Protein AF-A0A7V6P257-F1 (afdb_monomer)

Solvent-accessible surface area (backbone atoms only — not comparable to full-atom values): 3584 Å² total; per-residue (Å²): 115,71,70,58,53,53,51,50,48,31,42,41,69,64,74,44,90,84,87,61,97,47,64,70,57,48,54,48,48,56,49,39,26,50,53,29,70,76,41,86,44,72,68,44,48,50,53,44,53,52,52,54,51,53,54,52,58,66,69,75,107

Foldseek 3Di:
DVVVLVVLLCLLCVVDDDDDPDPVLVVLSVVSVVQCVVPVDPVSSVVSSVVNVVVVVVVVD

Structure (mmCIF, N/CA/C/O backbone):
data_AF-A0A7V6P257-F1
#
_entry.id   AF-A0A7V6P257-F1
#
loop_
_atom_site.group_PDB
_atom_site.id
_atom_site.type_symbol
_atom_site.label_atom_id
_atom_site.label_alt_id
_atom_site.label_comp_id
_atom_site.label_asym_id
_atom_site.label_entity_id
_atom_site.label_seq_id
_atom_site.pdbx_PDB_ins_code
_atom_site.Cartn_x
_atom_site.Cartn_y
_atom_site.Cartn_z
_atom_site.occupancy
_atom_site.B_iso_or_equiv
_atom_site.auth_seq_id
_atom_site.auth_comp_id
_atom_site.auth_asym_id
_atom_site.auth_atom_id
_atom_site.pdbx_PDB_model_num
ATOM 1 N N . MET A 1 1 ? 14.372 4.433 6.780 1.00 56.81 1 MET A N 1
ATOM 2 C CA . MET A 1 1 ? 13.161 3.589 6.616 1.00 56.81 1 MET A CA 1
ATOM 3 C C . MET A 1 1 ? 11.854 4.358 6.842 1.00 56.81 1 MET A C 1
ATOM 5 O O . MET A 1 1 ? 11.011 4.283 5.963 1.00 56.81 1 MET A O 1
ATOM 9 N N . LYS A 1 2 ? 11.693 5.161 7.913 1.00 67.81 2 LYS A N 1
ATOM 10 C CA . LYS A 1 2 ? 10.435 5.899 8.206 1.00 67.81 2 LYS A CA 1
ATOM 11 C C . LYS A 1 2 ? 9.960 6.889 7.126 1.00 67.81 2 LYS A C 1
ATOM 13 O O . LYS A 1 2 ? 8.766 7.046 6.911 1.00 67.81 2 LYS A O 1
ATOM 18 N N . GLU A 1 3 ? 10.876 7.552 6.428 1.00 77.50 3 GLU A N 1
ATOM 19 C CA . GLU A 1 3 ? 10.522 8.605 5.462 1.00 77.50 3 GLU A CA 1
ATOM 20 C C . GLU A 1 3 ? 9.875 8.061 4.174 1.00 77.50 3 GLU A C 1
ATOM 22 O O . GLU A 1 3 ? 9.018 8.704 3.569 1.00 77.50 3 GLU A O 1
ATOM 27 N N . LEU A 1 4 ? 10.256 6.845 3.775 1.00 80.12 4 LEU A N 1
ATOM 28 C CA . LEU A 1 4 ? 9.711 6.169 2.600 1.00 80.12 4 LEU A CA 1
ATOM 29 C C . LEU A 1 4 ? 8.288 5.655 2.862 1.00 80.12 4 LEU A C 1
ATOM 31 O O . LEU A 1 4 ? 7.412 5.810 2.016 1.00 80.12 4 LEU A O 1
ATOM 35 N N . GLU A 1 5 ? 8.042 5.119 4.060 1.00 84.75 5 GLU A N 1
ATOM 36 C CA . GLU A 1 5 ? 6.704 4.700 4.496 1.00 84.75 5 GLU A CA 1
ATOM 37 C C . GLU A 1 5 ? 5.729 5.879 4.527 1.00 84.75 5 GLU A C 1
ATOM 39 O O . GLU A 1 5 ? 4.629 5.771 3.994 1.00 84.75 5 GLU A O 1
ATOM 44 N N . LEU A 1 6 ? 6.168 7.033 5.036 1.00 90.12 6 LEU A N 1
ATOM 45 C CA . LEU A 1 6 ? 5.396 8.280 5.023 1.00 90.12 6 LEU A CA 1
ATOM 46 C C . LEU A 1 6 ? 5.038 8.746 3.605 1.00 90.12 6 LEU A C 1
ATOM 48 O O . LEU A 1 6 ? 3.931 9.232 3.368 1.00 90.12 6 LEU A O 1
ATOM 52 N N . LYS A 1 7 ? 5.958 8.601 2.643 1.00 90.25 7 LYS A N 1
ATOM 53 C CA . LYS A 1 7 ? 5.669 8.899 1.232 1.00 90.25 7 LYS A CA 1
ATOM 54 C C . LYS A 1 7 ? 4.615 7.939 0.686 1.00 90.25 7 LYS A C 1
ATOM 56 O O . LYS A 1 7 ? 3.642 8.396 0.095 1.00 90.25 7 LYS A O 1
ATOM 61 N N . PHE A 1 8 ? 4.759 6.638 0.922 1.00 91.44 8 PHE A N 1
ATOM 62 C CA . PHE A 1 8 ? 3.792 5.634 0.469 1.00 91.44 8 PHE A CA 1
ATOM 63 C C . PHE A 1 8 ? 2.409 5.825 1.074 1.00 91.44 8 PHE A C 1
ATOM 65 O O . PHE A 1 8 ? 1.417 5.749 0.354 1.00 91.44 8 PHE A O 1
ATOM 72 N N . GLU A 1 9 ? 2.339 6.145 2.360 1.00 94.88 9 GLU A N 1
ATOM 73 C CA . GLU A 1 9 ? 1.086 6.451 3.034 1.00 94.88 9 GLU A CA 1
ATOM 74 C C . GLU A 1 9 ? 0.378 7.639 2.372 1.00 94.88 9 GLU A C 1
ATOM 76 O O . GLU A 1 9 ? -0.800 7.540 2.028 1.00 94.88 9 GLU A O 1
ATOM 81 N N . LYS A 1 10 ? 1.102 8.734 2.104 1.00 94.81 10 LYS A N 1
ATOM 82 C CA . LYS A 1 10 ? 0.547 9.895 1.390 1.00 94.81 10 LYS A CA 1
ATOM 83 C C . LYS A 1 10 ? 0.051 9.530 -0.010 1.00 94.81 10 LYS A C 1
ATOM 85 O O . LYS A 1 10 ? -0.980 10.047 -0.436 1.00 94.81 10 LYS A O 1
ATOM 90 N N . LEU A 1 11 ? 0.737 8.630 -0.717 1.00 94.69 11 LEU A N 1
ATOM 91 C CA . LEU A 1 11 ? 0.292 8.145 -2.028 1.00 94.69 11 LEU A CA 1
ATOM 92 C C . LEU A 1 11 ? -0.985 7.312 -1.937 1.00 94.69 11 LEU A C 1
ATOM 94 O O . LEU A 1 11 ? -1.923 7.568 -2.690 1.00 94.69 11 LEU A O 1
ATOM 98 N N . ILE A 1 12 ? -1.055 6.361 -1.003 1.00 95.50 12 ILE A N 1
ATOM 99 C CA . ILE A 1 12 ? -2.235 5.508 -0.787 1.00 95.50 12 ILE A CA 1
ATOM 100 C C . ILE A 1 12 ? -3.444 6.361 -0.382 1.00 95.50 12 ILE A C 1
ATOM 102 O O . ILE A 1 12 ? -4.545 6.165 -0.895 1.00 95.50 12 ILE A O 1
ATOM 106 N N . LYS A 1 13 ? -3.229 7.378 0.460 1.00 95.31 13 LYS A N 1
ATOM 107 C CA . LYS A 1 13 ? -4.255 8.340 0.888 1.00 95.31 13 LYS A CA 1
ATOM 108 C C . LYS A 1 13 ? -4.612 9.395 -0.170 1.00 95.31 13 LYS A C 1
ATOM 110 O O . LYS A 1 13 ? -5.417 10.274 0.121 1.00 95.31 13 LYS A O 1
ATOM 115 N N . LYS A 1 14 ? -4.021 9.350 -1.374 1.00 92.25 14 LYS A N 1
ATOM 116 C CA . LYS A 1 14 ? -4.155 10.378 -2.432 1.00 92.25 14 LYS A CA 1
ATOM 117 C C . LYS A 1 14 ? -3.775 11.803 -1.990 1.00 92.25 14 LYS A C 1
ATOM 119 O O . LYS A 1 14 ? -4.197 12.778 -2.602 1.00 92.25 14 LYS A O 1
ATOM 124 N N . GLN A 1 15 ? -2.954 11.938 -0.953 1.00 91.69 15 GLN A N 1
ATOM 125 C CA . GLN A 1 15 ? -2.464 13.224 -0.441 1.00 91.69 15 GLN A CA 1
ATOM 126 C C . GLN A 1 15 ? -1.242 13.744 -1.207 1.00 91.69 15 GLN A C 1
ATOM 128 O O . GLN A 1 15 ? -0.827 14.884 -1.019 1.00 91.69 15 GLN A O 1
ATOM 133 N N . ALA A 1 16 ? -0.653 12.917 -2.068 1.00 88.25 16 ALA A N 1
ATOM 134 C CA . ALA A 1 16 ? 0.397 13.311 -2.991 1.00 88.25 16 ALA A CA 1
ATOM 135 C C . ALA A 1 16 ? 0.094 12.749 -4.384 1.00 88.25 16 ALA A C 1
ATOM 137 O O . ALA A 1 16 ? -0.371 11.614 -4.520 1.00 88.25 16 ALA A O 1
ATOM 138 N N . LYS A 1 17 ? 0.363 13.551 -5.420 1.00 79.44 17 LYS A N 1
ATOM 139 C CA . LYS A 1 17 ? 0.368 13.076 -6.806 1.00 79.44 17 LYS A CA 1
ATOM 140 C C . LYS A 1 17 ? 1.682 12.346 -7.067 1.00 79.44 17 LYS A C 1
ATOM 142 O O . LYS A 1 17 ? 2.736 12.793 -6.618 1.00 79.44 17 LYS A O 1
ATOM 147 N N . HIS A 1 18 ? 1.611 11.236 -7.789 1.00 77.94 18 HIS A N 1
ATOM 148 C CA . HIS A 1 18 ? 2.783 10.489 -8.218 1.00 77.94 18 HIS A CA 1
ATOM 149 C C . HIS A 1 18 ? 2.583 9.982 -9.628 1.00 77.94 18 HIS A C 1
ATOM 151 O O . HIS A 1 18 ? 1.533 9.428 -9.949 1.00 77.94 18 HIS A O 1
ATOM 157 N N . GLU A 1 19 ? 3.619 10.171 -10.428 1.00 77.62 19 GLU A N 1
ATOM 158 C CA . GLU A 1 19 ? 3.707 9.688 -11.788 1.00 77.62 19 GLU A CA 1
ATOM 159 C C . GLU A 1 19 ? 5.124 9.153 -11.973 1.00 77.62 19 GLU A C 1
ATOM 161 O O . GLU A 1 19 ? 6.108 9.875 -11.805 1.00 77.62 19 GLU A O 1
ATOM 166 N N . SER A 1 20 ? 5.222 7.849 -12.207 1.00 82.69 20 SER A N 1
ATOM 167 C CA . SER A 1 20 ? 6.477 7.158 -12.480 1.00 82.69 20 SER A CA 1
ATOM 168 C C . SER A 1 20 ? 6.554 6.780 -13.953 1.00 82.69 20 SER A C 1
ATOM 170 O O . SER A 1 20 ? 5.534 6.491 -14.578 1.00 82.69 20 SER A O 1
ATOM 172 N N . ALA A 1 21 ? 7.771 6.688 -14.491 1.00 87.06 21 ALA A N 1
ATOM 173 C CA . ALA A 1 21 ? 8.014 6.074 -15.796 1.00 87.06 21 ALA A CA 1
ATOM 174 C C . ALA A 1 21 ? 7.682 4.563 -15.808 1.00 87.06 21 ALA A C 1
ATOM 176 O O . ALA A 1 21 ? 7.521 3.964 -16.869 1.00 87.06 21 ALA A O 1
ATOM 177 N N . ILE A 1 22 ? 7.558 3.936 -14.631 1.00 89.44 22 ILE A N 1
ATOM 178 C CA . ILE A 1 22 ? 7.237 2.516 -14.481 1.00 89.44 22 ILE A CA 1
ATOM 179 C C . ILE A 1 22 ? 5.715 2.341 -14.426 1.00 89.44 22 ILE A C 1
ATOM 181 O O . ILE A 1 22 ? 5.085 2.570 -13.390 1.00 89.44 22 ILE A O 1
ATOM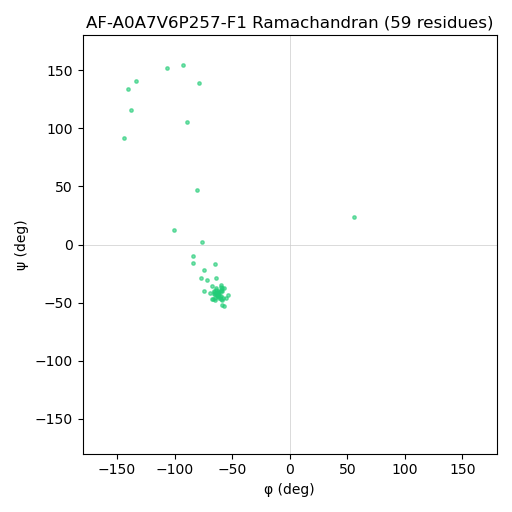 185 N N . LEU A 1 23 ? 5.125 1.849 -15.520 1.00 90.94 23 LEU A N 1
ATOM 186 C CA . LEU A 1 23 ? 3.683 1.590 -15.621 1.00 90.94 23 LEU A CA 1
ATOM 187 C C . LEU A 1 23 ? 3.161 0.698 -14.481 1.00 90.94 23 LEU A C 1
ATOM 189 O O . LEU A 1 23 ? 2.129 1.002 -13.885 1.00 90.94 23 LEU A O 1
ATOM 193 N N . GLY A 1 24 ? 3.892 -0.368 -14.138 1.00 91.75 24 GLY A N 1
ATOM 194 C CA . GLY A 1 24 ? 3.506 -1.285 -13.060 1.00 91.75 24 GLY A CA 1
ATOM 195 C C . GLY A 1 24 ? 3.354 -0.591 -11.703 1.00 91.75 24 GLY A C 1
ATOM 196 O O . GLY A 1 24 ? 2.416 -0.885 -10.964 1.00 91.75 24 GLY A O 1
ATOM 197 N N . LEU A 1 25 ? 4.210 0.393 -11.408 1.00 91.75 25 LEU A N 1
ATOM 198 C CA . LEU A 1 25 ? 4.127 1.171 -10.174 1.00 91.75 25 LEU A CA 1
ATOM 199 C C . LEU A 1 25 ? 2.888 2.080 -10.167 1.00 91.75 25 LEU A C 1
ATOM 201 O O . LEU A 1 25 ? 2.181 2.141 -9.162 1.00 91.75 25 LEU A O 1
ATOM 205 N N . ASN A 1 26 ? 2.576 2.726 -11.294 1.00 92.69 26 ASN A N 1
ATOM 206 C CA . ASN A 1 26 ? 1.380 3.566 -11.421 1.00 92.69 26 ASN A CA 1
ATOM 207 C C . ASN A 1 26 ? 0.092 2.744 -11.241 1.00 92.69 26 ASN A C 1
ATOM 209 O O . ASN A 1 26 ? -0.817 3.155 -10.515 1.00 92.69 26 ASN A O 1
ATOM 213 N N . LEU A 1 27 ? 0.028 1.557 -11.856 1.00 94.44 27 LEU A N 1
ATOM 214 C CA . LEU A 1 27 ? -1.112 0.644 -11.733 1.00 94.44 27 LEU A CA 1
ATOM 215 C C . LEU A 1 27 ? -1.279 0.130 -10.299 1.00 94.44 27 LEU A C 1
ATOM 217 O O . LEU A 1 27 ? -2.400 0.104 -9.782 1.00 94.44 27 LEU A O 1
ATOM 221 N N . LEU A 1 28 ? -0.173 -0.230 -9.641 1.00 95.50 28 LEU A N 1
ATOM 222 C CA . LEU A 1 28 ? -0.185 -0.642 -8.243 1.00 95.50 28 LEU A CA 1
ATOM 223 C C . LEU A 1 28 ? -0.742 0.474 -7.355 1.00 95.50 28 LEU A C 1
ATOM 225 O O . LEU A 1 28 ? -1.699 0.240 -6.621 1.00 95.50 28 LEU A O 1
ATOM 229 N N . ILE A 1 29 ? -0.203 1.691 -7.459 1.00 94.81 29 ILE A N 1
ATOM 230 C CA . ILE A 1 29 ? -0.646 2.834 -6.650 1.00 94.81 29 ILE A CA 1
ATOM 231 C C . ILE A 1 29 ? -2.137 3.108 -6.865 1.00 94.81 29 ILE A C 1
ATOM 233 O O . ILE A 1 29 ? -2.874 3.232 -5.888 1.00 94.81 29 ILE A O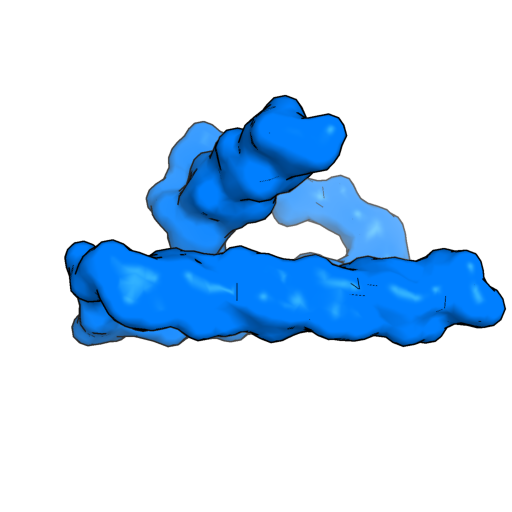 1
ATOM 237 N N . ALA A 1 30 ? -2.614 3.131 -8.114 1.00 95.06 30 ALA A N 1
ATOM 238 C CA . ALA A 1 30 ? -4.030 3.343 -8.410 1.00 95.06 30 ALA A CA 1
ATOM 239 C C . ALA A 1 30 ? -4.931 2.263 -7.779 1.00 95.06 30 ALA A C 1
ATOM 241 O O . ALA A 1 30 ? -6.001 2.574 -7.245 1.00 95.06 30 ALA A O 1
ATOM 242 N N . ARG A 1 31 ? -4.500 0.994 -7.794 1.00 96.69 31 ARG A N 1
ATOM 243 C CA . ARG A 1 31 ? -5.216 -0.117 -7.151 1.00 96.69 31 ARG A CA 1
ATOM 244 C C . ARG A 1 31 ? -5.239 0.027 -5.627 1.00 96.69 31 ARG A C 1
ATOM 246 O O . ARG A 1 31 ? -6.308 -0.101 -5.035 1.00 96.69 31 ARG A O 1
ATOM 253 N N . LEU A 1 32 ? -4.098 0.327 -5.002 1.00 96.94 32 LEU A N 1
ATOM 254 C CA . LEU A 1 32 ? -3.984 0.511 -3.547 1.00 96.94 32 LEU A CA 1
ATOM 255 C C . LEU A 1 32 ? -4.826 1.692 -3.059 1.00 96.94 32 LEU A C 1
ATOM 257 O O . LEU A 1 32 ? -5.528 1.591 -2.058 1.00 96.94 32 LEU A O 1
ATOM 261 N N . GLN A 1 33 ? -4.826 2.791 -3.814 1.00 96.62 33 GLN A N 1
ATOM 262 C CA . GLN A 1 33 ? -5.680 3.941 -3.546 1.00 96.62 33 GLN A CA 1
ATOM 263 C C . GLN A 1 33 ? -7.166 3.573 -3.572 1.00 96.62 33 GLN A C 1
ATOM 265 O O . GLN A 1 33 ? -7.912 4.013 -2.700 1.00 96.62 33 GLN A O 1
ATOM 270 N N . ARG A 1 34 ? -7.622 2.779 -4.554 1.00 96.75 34 ARG A N 1
ATOM 271 C CA . ARG A 1 34 ? -9.020 2.305 -4.609 1.00 96.75 34 ARG A CA 1
ATOM 272 C C . ARG A 1 34 ? -9.350 1.390 -3.431 1.00 96.75 34 ARG A C 1
ATOM 274 O O . ARG A 1 34 ? -10.377 1.599 -2.798 1.00 96.75 34 ARG A O 1
ATOM 281 N N . LYS A 1 35 ? -8.466 0.437 -3.122 1.00 97.00 35 LYS A N 1
ATOM 282 C CA . LYS A 1 35 ? -8.603 -0.510 -2.005 1.00 97.00 35 LYS A CA 1
ATOM 283 C C . LYS A 1 35 ? -8.750 0.220 -0.665 1.00 97.00 35 LYS A C 1
ATOM 285 O O . LYS A 1 35 ? -9.755 0.046 0.013 1.00 97.00 35 LYS A O 1
ATOM 290 N N . TYR A 1 36 ? -7.834 1.138 -0.355 1.00 97.69 36 TYR A N 1
ATOM 291 C CA . TYR A 1 36 ? -7.928 1.964 0.851 1.00 97.69 36 TYR A CA 1
ATOM 292 C C . TYR A 1 36 ? -9.148 2.896 0.841 1.00 97.69 36 TYR A C 1
ATOM 294 O O . TYR A 1 36 ? -9.786 3.081 1.870 1.00 97.69 36 TYR A O 1
ATOM 302 N N . SER A 1 37 ? -9.526 3.465 -0.312 1.00 96.31 37 SER A N 1
ATOM 303 C CA . SER A 1 37 ? -10.731 4.310 -0.388 1.00 96.31 37 SER A CA 1
ATOM 304 C C . SER A 1 37 ? -12.019 3.531 -0.101 1.00 96.31 37 SER A C 1
ATOM 306 O O . SER A 1 37 ? -12.973 4.126 0.386 1.00 96.31 37 SER A O 1
ATOM 308 N N . ALA A 1 38 ? -12.052 2.227 -0.397 1.00 97.00 38 ALA A N 1
ATOM 309 C CA . ALA A 1 38 ? -13.189 1.360 -0.095 1.00 97.00 38 ALA A CA 1
ATOM 310 C C . ALA A 1 38 ? -13.252 0.957 1.389 1.00 97.00 38 ALA A C 1
ATOM 312 O O . ALA A 1 38 ? -14.342 0.735 1.909 1.00 97.00 38 ALA A O 1
ATOM 313 N N . ASN A 1 39 ? -12.105 0.884 2.073 1.00 95.56 39 ASN A N 1
ATOM 314 C CA . ASN A 1 39 ? -12.010 0.551 3.493 1.00 95.56 39 ASN A CA 1
ATOM 315 C C . ASN A 1 39 ? -10.878 1.346 4.166 1.00 95.56 39 ASN A C 1
ATOM 317 O O . ASN A 1 39 ? -9.730 0.907 4.208 1.00 95.56 39 ASN A O 1
ATOM 321 N N . GLN A 1 40 ? -11.193 2.519 4.718 1.00 95.25 40 GLN A N 1
ATOM 322 C CA . GLN A 1 40 ? -10.201 3.424 5.315 1.00 95.25 40 GLN A CA 1
ATOM 323 C C . GLN A 1 40 ? -9.789 3.011 6.741 1.00 95.25 40 GLN A C 1
ATOM 325 O O . GLN A 1 40 ? -9.754 3.834 7.655 1.00 95.25 40 GLN A O 1
ATOM 330 N N . SER A 1 41 ? -9.486 1.729 6.950 1.00 96.69 41 SER A N 1
ATOM 331 C CA . SER A 1 41 ? -9.033 1.209 8.242 1.00 96.69 41 SER A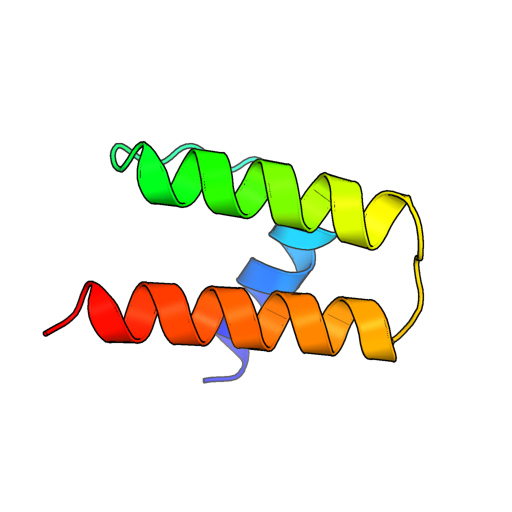 CA 1
ATOM 332 C C . SER A 1 41 ? -7.499 1.202 8.355 1.00 96.69 41 SER A C 1
ATOM 334 O O . SER A 1 41 ? -6.801 1.089 7.340 1.00 96.69 41 SER A O 1
ATOM 336 N N . PRO A 1 42 ? -6.938 1.270 9.579 1.00 95.38 42 PRO A N 1
ATOM 337 C CA . PRO A 1 42 ? -5.498 1.119 9.791 1.00 95.38 42 PRO A CA 1
ATOM 338 C C . PRO A 1 42 ? -4.945 -0.209 9.254 1.00 95.38 42 PRO A C 1
ATOM 340 O O . PRO A 1 42 ? -3.869 -0.226 8.663 1.00 95.38 42 PRO A O 1
ATOM 343 N N . ALA A 1 43 ? -5.707 -1.300 9.390 1.00 96.62 43 ALA A N 1
ATOM 344 C CA . ALA A 1 43 ? -5.324 -2.618 8.887 1.00 96.62 43 ALA A CA 1
ATOM 345 C C . ALA A 1 43 ? -5.251 -2.655 7.349 1.00 96.62 43 ALA A C 1
ATOM 347 O O . ALA A 1 43 ? -4.320 -3.224 6.778 1.00 96.62 43 ALA A O 1
ATOM 348 N N . GLU A 1 44 ? -6.193 -2.000 6.661 1.00 97.50 44 GLU A N 1
ATOM 349 C CA . GLU A 1 44 ? -6.174 -1.898 5.197 1.00 97.50 44 GLU A CA 1
ATOM 350 C C . GLU A 1 44 ? -4.977 -1.072 4.709 1.00 97.50 44 GLU A C 1
ATOM 352 O O . GLU A 1 44 ? -4.316 -1.432 3.731 1.00 97.50 44 GLU A O 1
ATOM 357 N N . LEU A 1 45 ? -4.669 0.026 5.409 1.00 96.31 45 LEU A N 1
ATOM 358 C CA . LEU A 1 45 ? -3.505 0.857 5.114 1.00 96.31 45 LEU A CA 1
ATOM 359 C C . LEU A 1 45 ? -2.204 0.069 5.279 1.00 96.31 45 LEU A C 1
ATOM 361 O O . LEU A 1 45 ? -1.344 0.122 4.401 1.00 96.31 45 LEU A O 1
ATOM 365 N N . GLU A 1 46 ? -2.072 -0.687 6.369 1.00 96.31 46 GLU A N 1
ATOM 366 C CA . GLU A 1 46 ? -0.915 -1.548 6.608 1.00 96.31 46 GLU A CA 1
ATOM 367 C C . GLU A 1 46 ? -0.772 -2.613 5.513 1.00 96.31 46 GLU A C 1
ATOM 369 O O . GLU A 1 46 ? 0.314 -2.768 4.950 1.00 96.31 46 GLU A O 1
ATOM 374 N N . SER A 1 47 ? -1.873 -3.269 5.125 1.00 9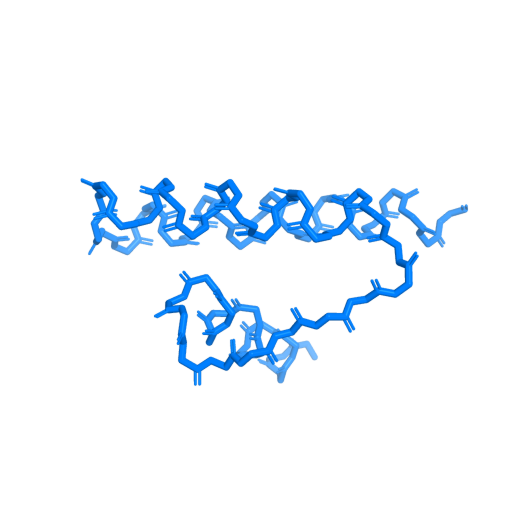6.62 47 SER A N 1
ATOM 375 C CA . SER A 1 47 ? -1.899 -4.203 3.991 1.00 96.62 47 SER A CA 1
ATOM 376 C C . SER A 1 47 ? -1.395 -3.541 2.703 1.00 96.62 47 SER A C 1
ATOM 378 O O . SER A 1 47 ? -0.532 -4.094 2.016 1.00 96.62 47 SER A O 1
ATOM 380 N N . CYS A 1 48 ? -1.865 -2.327 2.396 1.00 97.12 48 CYS A N 1
ATOM 381 C CA . CYS A 1 48 ? -1.435 -1.588 1.210 1.00 97.12 48 CYS A CA 1
ATOM 382 C C . CYS A 1 48 ? 0.059 -1.220 1.253 1.00 97.12 48 CYS A C 1
ATOM 384 O O . CYS A 1 48 ? 0.750 -1.302 0.235 1.00 97.12 48 CYS A O 1
ATOM 386 N N . LEU A 1 49 ? 0.575 -0.836 2.425 1.00 95.62 49 LEU A N 1
ATOM 387 C CA . LEU A 1 49 ? 1.992 -0.521 2.617 1.00 95.62 49 LEU A CA 1
ATOM 388 C C . LEU 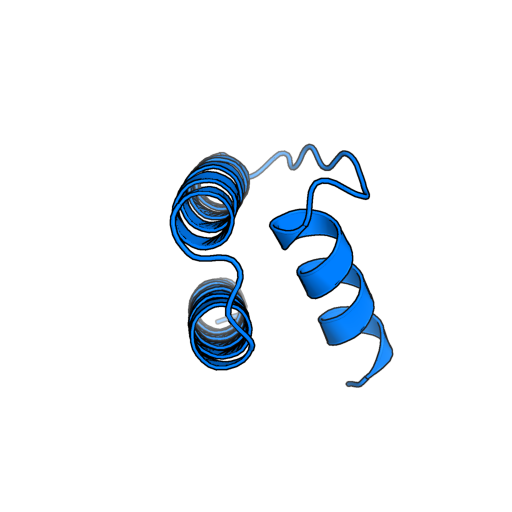A 1 49 ? 2.882 -1.755 2.432 1.00 95.62 49 LEU A C 1
ATOM 390 O O . LEU A 1 49 ? 3.928 -1.651 1.793 1.00 95.62 49 LEU A O 1
ATOM 394 N N . GLN A 1 50 ? 2.482 -2.917 2.957 1.00 95.25 50 GLN A N 1
ATOM 395 C CA . GLN A 1 50 ? 3.230 -4.166 2.777 1.00 95.25 50 GLN A CA 1
ATOM 396 C C . GLN A 1 50 ? 3.284 -4.587 1.308 1.00 95.25 50 GLN A C 1
ATOM 398 O O . GLN A 1 50 ? 4.343 -4.961 0.807 1.00 95.25 50 GLN A O 1
ATOM 403 N N . GLU A 1 51 ? 2.171 -4.452 0.590 1.00 95.75 5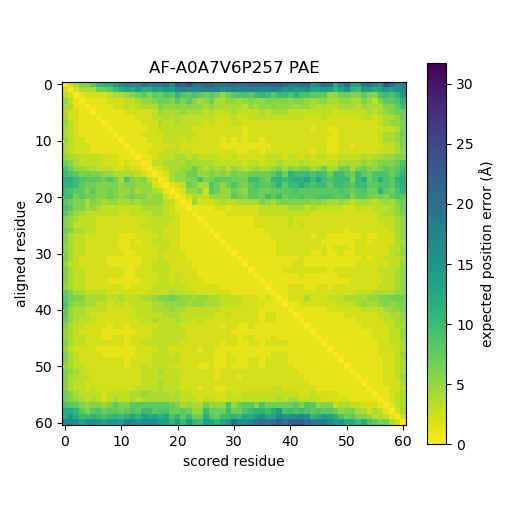1 GLU A N 1
ATOM 404 C CA . GLU A 1 51 ? 2.101 -4.785 -0.831 1.00 95.75 51 GLU A CA 1
ATOM 405 C C . GLU A 1 51 ? 3.011 -3.877 -1.679 1.00 95.75 51 GLU A C 1
ATOM 407 O O . GLU A 1 51 ? 3.751 -4.358 -2.539 1.00 95.75 51 GLU A O 1
ATOM 412 N N . MET A 1 52 ? 3.044 -2.572 -1.376 1.00 93.38 52 MET A N 1
ATOM 413 C CA . MET A 1 52 ? 3.963 -1.622 -2.016 1.00 93.38 52 MET A CA 1
ATOM 414 C C . MET A 1 52 ? 5.435 -1.972 -1.748 1.00 93.38 52 MET A C 1
ATOM 416 O O . MET A 1 52 ? 6.255 -1.953 -2.667 1.00 93.38 52 MET A O 1
ATOM 420 N N . LYS A 1 53 ? 5.777 -2.330 -0.502 1.00 92.62 53 LYS A N 1
ATOM 421 C CA . LYS A 1 53 ? 7.138 -2.751 -0.131 1.00 92.62 53 LYS A CA 1
ATOM 422 C C . LYS A 1 53 ? 7.553 -4.027 -0.861 1.00 92.62 53 LYS A C 1
ATOM 424 O O . LYS A 1 53 ? 8.672 -4.089 -1.366 1.00 92.62 53 LYS A O 1
ATOM 429 N N . ALA A 1 54 ? 6.668 -5.021 -0.937 1.00 93.56 54 ALA A N 1
ATOM 430 C CA . ALA A 1 54 ? 6.935 -6.283 -1.621 1.00 93.56 54 ALA A CA 1
ATOM 431 C C . ALA A 1 54 ? 7.193 -6.070 -3.121 1.00 93.56 54 ALA A C 1
ATOM 433 O O . ALA A 1 54 ? 8.164 -6.598 -3.659 1.00 93.56 54 ALA A O 1
ATOM 434 N N . PHE A 1 55 ? 6.381 -5.236 -3.776 1.00 92.00 55 PHE A N 1
ATOM 435 C CA . PHE A 1 55 ? 6.570 -4.901 -5.187 1.00 92.00 55 PHE A CA 1
ATOM 436 C C . PHE A 1 55 ? 7.927 -4.240 -5.452 1.00 92.00 55 PHE A C 1
ATOM 438 O O . PHE A 1 55 ? 8.654 -4.646 -6.356 1.00 92.00 55 PHE A O 1
ATOM 445 N N . LEU A 1 56 ? 8.303 -3.250 -4.638 1.00 88.56 56 LEU A N 1
ATOM 446 C CA . LEU A 1 56 ? 9.579 -2.548 -4.794 1.00 88.56 56 LEU A CA 1
ATOM 447 C C . LEU A 1 56 ? 10.784 -3.436 -4.490 1.00 88.56 56 LEU A C 1
ATOM 449 O O . LEU A 1 56 ? 11.798 -3.324 -5.171 1.00 88.56 56 LEU A O 1
ATOM 453 N N . LYS A 1 57 ? 10.671 -4.337 -3.507 1.00 90.50 57 LYS A N 1
ATOM 454 C CA . LYS A 1 57 ? 11.717 -5.320 -3.211 1.00 90.50 57 LYS A CA 1
ATOM 455 C C . LYS A 1 57 ? 12.013 -6.203 -4.427 1.00 90.50 57 LYS A C 1
ATOM 457 O O . LYS A 1 57 ? 13.179 -6.451 -4.700 1.00 90.50 57 LYS A O 1
ATOM 462 N N . ASN A 1 58 ? 10.984 -6.609 -5.172 1.00 84.50 58 ASN A N 1
ATOM 463 C CA . ASN A 1 58 ? 11.143 -7.413 -6.388 1.00 84.50 58 ASN A CA 1
ATOM 464 C C . ASN A 1 58 ? 11.669 -6.610 -7.592 1.00 84.50 58 ASN A C 1
ATOM 466 O O . ASN A 1 58 ? 12.204 -7.207 -8.515 1.00 84.50 58 ASN A O 1
ATOM 470 N N . MET A 1 59 ? 11.516 -5.279 -7.609 1.00 77.25 59 MET A N 1
ATOM 471 C CA . MET A 1 59 ? 12.0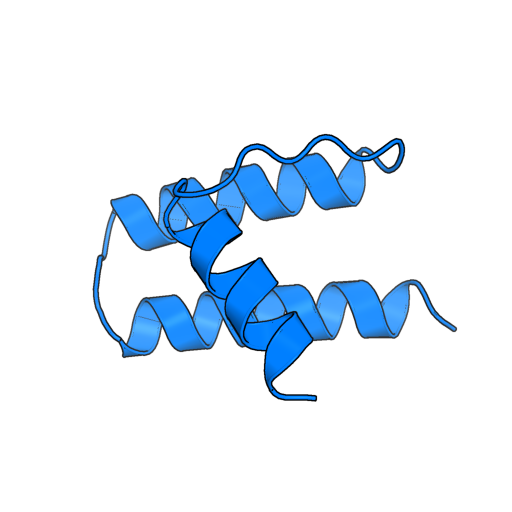70 -4.424 -8.673 1.00 77.25 59 MET A CA 1
ATOM 472 C C . MET A 1 59 ? 13.540 -4.033 -8.461 1.00 77.25 59 MET A C 1
ATOM 474 O O . MET A 1 59 ? 14.165 -3.530 -9.388 1.00 77.25 59 MET A O 1
ATOM 478 N N . LEU A 1 60 ? 14.070 -4.192 -7.247 1.00 65.56 60 LEU A N 1
ATOM 479 C CA . LEU A 1 60 ? 15.443 -3.821 -6.875 1.00 65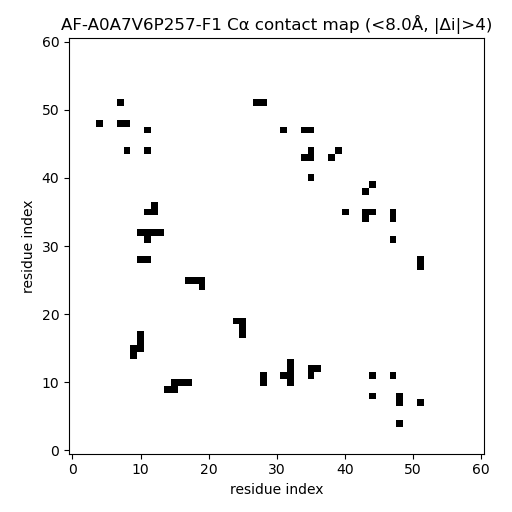.56 60 LEU A CA 1
ATOM 480 C C . LEU A 1 60 ? 16.405 -5.026 -6.8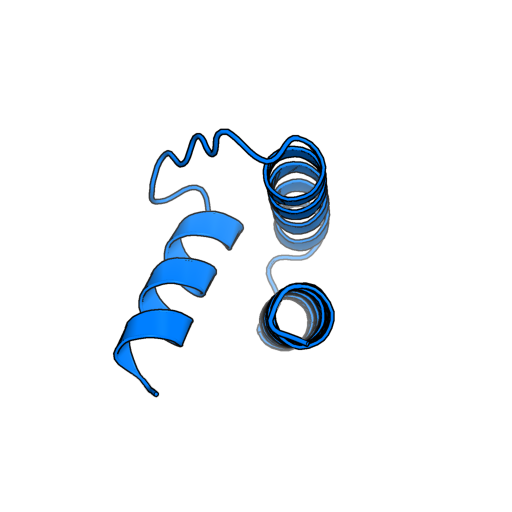38 1.00 65.56 60 LEU A C 1
ATOM 482 O O . LEU A 1 60 ? 17.503 -4.895 -6.296 1.00 65.56 60 LEU A O 1
ATOM 486 N N . GLN A 1 61 ? 15.989 -6.180 -7.370 1.00 53.16 61 GLN A N 1
ATOM 487 C CA . GLN A 1 61 ? 16.819 -7.379 -7.533 1.00 53.16 61 GLN A CA 1
ATOM 488 C C . GLN A 1 61 ? 17.293 -7.546 -8.972 1.00 53.16 61 GLN A C 1
ATOM 490 O O . GLN A 1 61 ? 16.512 -7.214 -9.890 1.00 53.16 61 GLN A O 1
#

Secondary structure (DSSP, 8-state):
-HHHHHHHHHHHTT-S----S-HHHHHHHHHHHHHHHH---HHHHHHHHHHHHHHHHHH--

pLDDT: mean 89.89, std 9.64, range [53.16, 97.69]

Mean predicted aligned error: 3.76 Å

Nearest PDB structures (foldseek):
  6psk-assembly1_R-2  TM=4.473E-01  e=6.217E+00  Escherichia phage ECML-134
  3u9m-assembly1_A  TM=3.353E-01  e=8.022E+00  Homo sapiens

Sequence (61 aa):
MKELELKFEKLIKKQAKHESAILGLNLLIARLQRKYSANQSPAELESCLQEMKAFLKNMLQ

Radius of gyration: 10.95 Å; Cα contacts (8 Å, |Δi|>4): 37; chains: 1; bounding box: 30×21×26 Å